Protein AF-A0A6B3CZJ4-F1 (afdb_monomer)

Radius of gyration: 13.15 Å; Cα contacts (8 Å, |Δi|>4): 61; chains: 1; bounding box: 27×19×33 Å

Structure (mmCIF, N/CA/C/O backbone):
data_AF-A0A6B3CZJ4-F1
#
_entry.id   AF-A0A6B3CZJ4-F1
#
loop_
_atom_site.group_PDB
_atom_site.id
_atom_site.type_symbol
_atom_site.label_atom_id
_atom_site.label_alt_id
_atom_site.label_comp_id
_atom_site.label_asym_id
_atom_site.label_entity_id
_atom_site.label_seq_id
_atom_site.pdbx_PDB_ins_code
_atom_site.Cartn_x
_atom_site.Cartn_y
_atom_site.Cartn_z
_atom_site.occupancy
_atom_site.B_iso_or_equiv
_atom_site.auth_seq_id
_atom_site.auth_comp_id
_atom_site.auth_asym_id
_atom_site.auth_atom_id
_atom_site.pdbx_PDB_model_num
ATOM 1 N N . MET A 1 1 ? -4.461 -5.449 8.220 1.00 84.19 1 MET A N 1
ATOM 2 C CA . MET A 1 1 ? -3.353 -4.475 8.511 1.00 84.19 1 MET A CA 1
ATOM 3 C C . MET A 1 1 ? -3.355 -3.934 9.959 1.00 84.19 1 MET A C 1
ATOM 5 O O . MET A 1 1 ? -4.345 -4.099 10.653 1.00 84.19 1 MET A O 1
ATOM 9 N N . LEU A 1 2 ? -2.300 -3.242 10.443 1.00 96.75 2 LEU A N 1
ATOM 10 C CA . LEU A 1 2 ? -2.248 -2.662 11.816 1.00 96.75 2 LEU A CA 1
ATOM 11 C C . LEU A 1 2 ? -3.471 -1.786 12.159 1.00 96.75 2 LEU A C 1
ATOM 13 O O . LEU A 1 2 ? -4.021 -1.900 13.253 1.00 96.75 2 LEU A O 1
ATOM 17 N N . PHE A 1 3 ? -3.915 -0.932 11.232 1.00 97.56 3 PHE A N 1
ATOM 18 C CA . PHE A 1 3 ? -5.091 -0.083 11.453 1.00 97.56 3 PHE A CA 1
ATOM 19 C C . PHE A 1 3 ? -6.396 -0.874 11.588 1.00 97.56 3 PHE A C 1
ATOM 21 O O . PHE A 1 3 ? -7.263 -0.472 12.352 1.00 97.56 3 PHE A O 1
ATOM 28 N N . GLU A 1 4 ? -6.522 -2.020 10.923 1.00 96.75 4 GLU A N 1
ATOM 29 C CA . GLU A 1 4 ? -7.681 -2.903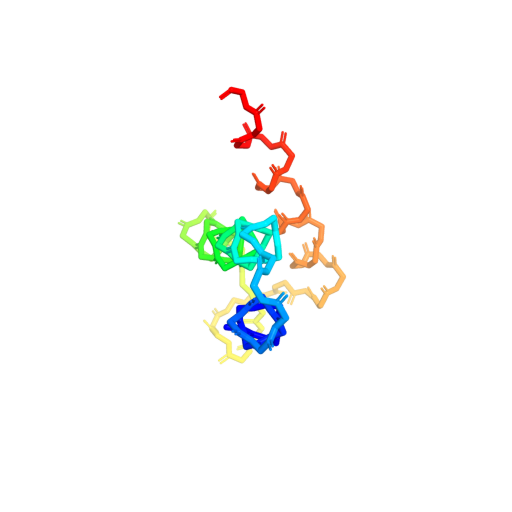 11.080 1.00 96.75 4 GLU A CA 1
ATOM 30 C C . GLU A 1 4 ? -7.749 -3.465 12.504 1.00 96.75 4 GLU A C 1
ATOM 32 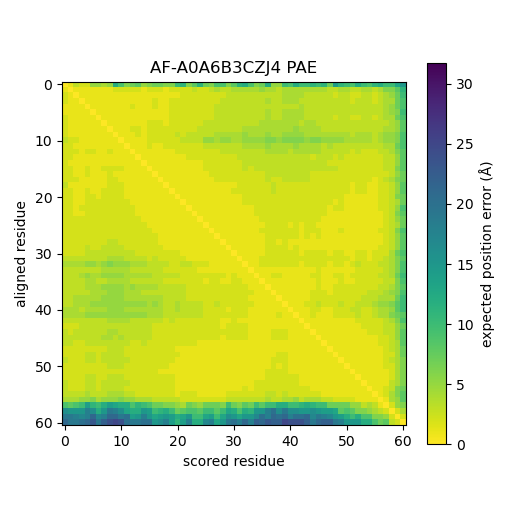O O . GLU A 1 4 ? -8.789 -3.385 13.156 1.00 96.75 4 GLU A O 1
ATOM 37 N N . TRP A 1 5 ? -6.615 -3.946 13.026 1.00 97.38 5 TRP A N 1
ATOM 38 C CA . TRP A 1 5 ? -6.527 -4.403 14.413 1.00 97.38 5 TRP A CA 1
ATOM 39 C C . TRP A 1 5 ? -6.832 -3.274 15.404 1.00 97.38 5 TRP A C 1
ATOM 41 O O . TRP A 1 5 ? -7.569 -3.479 16.369 1.00 97.38 5 TRP A O 1
ATOM 51 N N . LEU A 1 6 ? -6.297 -2.073 15.162 1.00 98.12 6 LEU A N 1
ATOM 52 C CA . LEU A 1 6 ? -6.522 -0.919 16.031 1.00 98.12 6 LEU A CA 1
ATOM 53 C C . LEU A 1 6 ? -7.996 -0.479 16.011 1.00 98.12 6 LEU A C 1
ATOM 55 O O . LEU A 1 6 ? -8.562 -0.202 17.068 1.00 98.12 6 LEU A O 1
ATOM 59 N N . GLY A 1 7 ? -8.630 -0.492 14.837 1.00 97.69 7 GLY A N 1
ATOM 60 C CA . GLY A 1 7 ? -10.059 -0.233 14.672 1.00 97.69 7 GLY A CA 1
ATOM 61 C C . GLY A 1 7 ? -10.919 -1.242 15.425 1.00 97.69 7 GLY A C 1
ATOM 62 O O . GLY A 1 7 ? -11.783 -0.842 16.199 1.0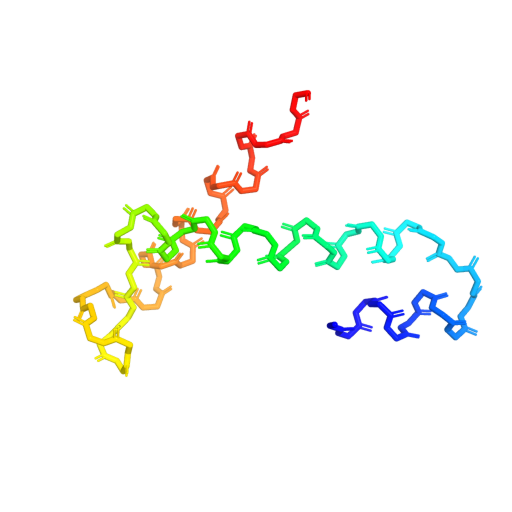0 97.69 7 GLY A O 1
ATOM 63 N N . ALA A 1 8 ? -10.625 -2.539 15.298 1.00 97.06 8 ALA A N 1
ATOM 64 C CA . ALA A 1 8 ? -11.327 -3.585 16.042 1.00 97.06 8 ALA A CA 1
ATOM 65 C C . ALA A 1 8 ? -11.149 -3.440 17.564 1.00 97.06 8 ALA A C 1
ATOM 67 O O . ALA A 1 8 ? -12.105 -3.595 18.320 1.00 97.06 8 ALA A O 1
ATOM 68 N N . LYS A 1 9 ? -9.937 -3.101 18.021 1.00 98.06 9 LYS A N 1
ATOM 69 C CA . LYS A 1 9 ? -9.629 -2.922 19.447 1.00 98.06 9 LYS A CA 1
ATOM 70 C C . LYS A 1 9 ? -10.359 -1.731 20.074 1.00 98.06 9 LYS A C 1
ATOM 72 O O . LYS A 1 9 ? -10.725 -1.803 21.245 1.00 98.06 9 LYS A O 1
ATOM 77 N N . HIS A 1 10 ? -10.523 -0.637 19.332 1.00 97.81 10 HIS A N 1
ATOM 78 C CA . HIS A 1 10 ? -11.078 0.617 19.851 1.00 97.81 10 HIS A CA 1
ATOM 79 C C . HIS A 1 10 ? -12.502 0.928 19.367 1.00 97.81 10 HIS A C 1
ATOM 81 O O . HIS A 1 10 ? -13.060 1.940 1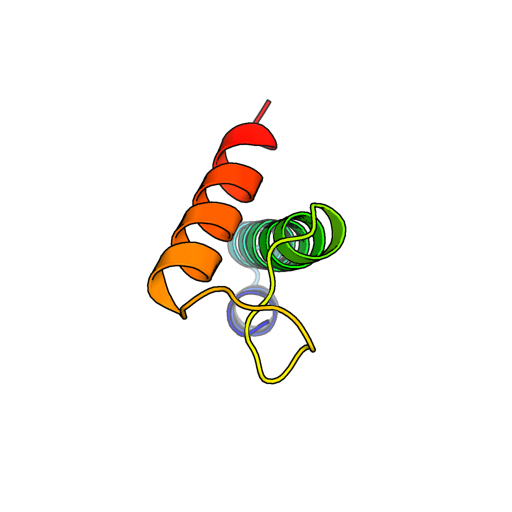9.778 1.00 97.81 10 HIS A O 1
ATOM 87 N N . GLY A 1 11 ? -13.099 0.070 18.534 1.00 97.12 11 GLY A N 1
ATOM 88 C CA . GLY A 1 11 ? -14.415 0.314 17.938 1.00 97.12 11 GLY A CA 1
ATOM 89 C C . GLY A 1 11 ? -14.421 1.474 16.937 1.00 97.12 11 GLY A C 1
ATOM 90 O O . GLY A 1 11 ? -15.430 2.158 16.809 1.00 97.12 11 GLY A O 1
ATOM 91 N N . ASP A 1 12 ? -13.296 1.725 16.258 1.00 98.06 12 ASP A N 1
ATOM 92 C CA . ASP A 1 12 ? -13.157 2.820 15.292 1.00 98.06 12 ASP A CA 1
ATOM 93 C C . ASP A 1 12 ? -13.166 2.293 13.848 1.00 98.06 12 ASP A C 1
ATOM 95 O O . ASP A 1 12 ? -12.155 1.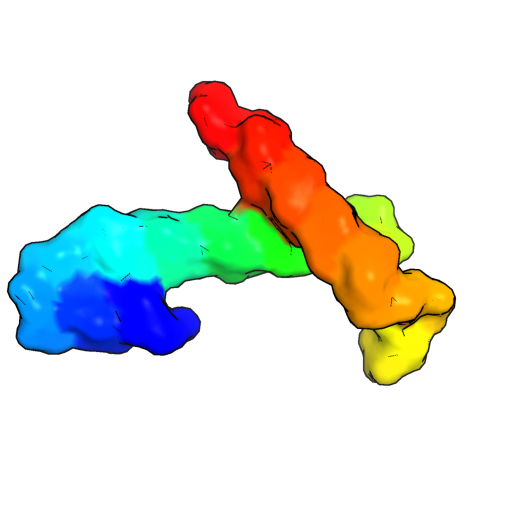833 13.305 1.00 98.06 12 ASP A O 1
ATOM 99 N N . GLU A 1 13 ? -14.330 2.387 13.204 1.00 96.75 13 GLU A N 1
ATOM 100 C CA . GLU A 1 13 ? -14.552 1.954 11.819 1.00 96.75 13 GLU A CA 1
ATOM 101 C C . GLU A 1 13 ? -13.746 2.762 10.789 1.00 96.75 13 GLU A C 1
ATOM 103 O O . GLU A 1 13 ? -13.462 2.270 9.689 1.00 96.75 13 GLU A O 1
ATOM 108 N N . ARG A 1 14 ? -13.318 3.987 11.128 1.00 97.50 14 ARG A N 1
ATOM 109 C CA . ARG A 1 14 ? -12.499 4.810 10.226 1.00 97.50 14 ARG A CA 1
ATOM 110 C C . ARG A 1 14 ? -11.131 4.173 10.023 1.00 97.50 14 ARG A C 1
ATOM 112 O O . ARG A 1 14 ? -10.625 4.167 8.905 1.00 97.50 14 ARG A O 1
ATOM 119 N N . LEU A 1 15 ? -10.563 3.567 11.066 1.00 97.94 15 LEU A N 1
ATOM 120 C CA . LEU A 1 15 ? -9.284 2.860 10.975 1.00 97.94 15 LEU A CA 1
ATOM 121 C C . LEU A 1 15 ? -9.388 1.597 10.112 1.00 97.94 15 LEU A C 1
ATOM 123 O O . LEU A 1 15 ? -8.510 1.346 9.286 1.00 97.94 15 LEU A O 1
ATOM 127 N N . ALA A 1 16 ? -10.483 0.843 10.234 1.00 95.50 16 ALA A N 1
ATOM 128 C CA . ALA A 1 16 ? -10.746 -0.303 9.362 1.00 95.50 16 ALA A CA 1
ATOM 129 C C . ALA A 1 16 ? -10.924 0.123 7.893 1.00 95.50 16 ALA A C 1
ATOM 131 O O . ALA A 1 16 ? -10.460 -0.560 6.980 1.00 95.50 16 ALA A O 1
ATOM 132 N N . THR A 1 17 ? -11.549 1.280 7.660 1.00 95.81 17 THR A N 1
ATOM 133 C CA . THR A 1 17 ? -11.698 1.863 6.319 1.00 95.81 17 THR A CA 1
ATOM 134 C C . THR A 1 17 ? -10.343 2.254 5.730 1.00 95.81 17 THR A C 1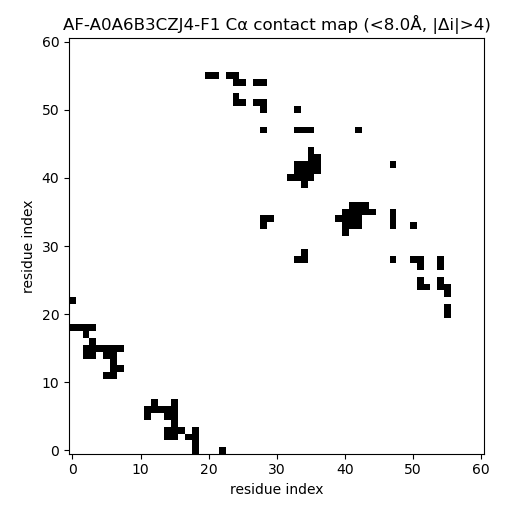
ATOM 136 O O . THR A 1 17 ? -10.019 1.857 4.613 1.00 95.81 17 THR A O 1
ATOM 139 N N . VAL A 1 18 ? -9.507 2.962 6.496 1.00 96.25 18 VAL A N 1
ATOM 140 C CA . VAL A 1 18 ? -8.153 3.353 6.067 1.00 96.25 18 VAL A CA 1
ATOM 141 C C . VAL A 1 18 ? -7.276 2.131 5.786 1.00 96.25 18 VAL A C 1
ATOM 143 O O . VAL A 1 18 ? -6.539 2.131 4.802 1.00 96.25 18 VAL A O 1
ATOM 146 N N . ALA A 1 19 ? -7.375 1.073 6.597 1.00 96.75 19 ALA A N 1
ATOM 147 C CA . ALA A 1 19 ? -6.657 -0.177 6.355 1.00 96.75 19 ALA A CA 1
ATOM 148 C C . ALA A 1 19 ? -6.959 -0.746 4.960 1.00 96.75 19 ALA A C 1
ATOM 150 O O . ALA A 1 19 ? -6.031 -1.024 4.205 1.00 96.75 19 ALA A O 1
ATOM 151 N N . LYS A 1 20 ? -8.245 -0.826 4.593 1.00 95.75 20 LYS A N 1
ATOM 152 C CA . LYS A 1 20 ? -8.685 -1.309 3.276 1.00 95.75 20 LYS A CA 1
ATOM 153 C C . LYS A 1 20 ? -8.213 -0.411 2.137 1.00 95.75 20 LYS A C 1
ATOM 155 O O . LYS A 1 20 ? -7.784 -0.918 1.109 1.00 95.75 20 LYS A O 1
ATOM 160 N N . VAL A 1 21 ? -8.249 0.912 2.318 1.00 96.56 21 VAL A N 1
ATOM 161 C CA . VAL A 1 21 ? -7.739 1.865 1.315 1.00 96.56 21 VAL A CA 1
ATOM 162 C C . VAL A 1 21 ? -6.251 1.627 1.040 1.00 96.56 21 VAL A C 1
ATOM 164 O O . VAL A 1 21 ? -5.840 1.600 -0.118 1.00 96.56 21 VAL A O 1
ATOM 167 N N . ILE A 1 22 ? -5.446 1.415 2.085 1.00 96.38 22 ILE A N 1
ATOM 168 C CA . ILE A 1 22 ? -4.011 1.139 1.939 1.00 96.38 22 ILE A CA 1
ATOM 169 C C . ILE A 1 22 ? -3.782 -0.224 1.273 1.00 96.38 22 ILE A C 1
ATOM 171 O O . ILE A 1 22 ? -2.982 -0.311 0.344 1.00 96.38 22 ILE A O 1
ATOM 175 N N . GLU A 1 23 ? -4.479 -1.274 1.717 1.00 96.69 23 GLU A N 1
ATOM 176 C CA . GLU A 1 23 ? -4.358 -2.625 1.147 1.00 96.69 23 GLU A CA 1
ATOM 177 C C . GLU A 1 23 ? -4.714 -2.640 -0.346 1.00 96.69 23 GLU A C 1
ATOM 179 O O . GLU A 1 23 ? -3.939 -3.157 -1.155 1.00 96.69 23 GLU A O 1
ATOM 184 N N . ASN A 1 24 ? -5.817 -1.991 -0.724 1.00 96.94 24 ASN A N 1
ATOM 185 C CA . ASN A 1 24 ? -6.222 -1.855 -2.121 1.00 96.94 24 ASN A CA 1
ATOM 186 C C . ASN A 1 24 ? -5.205 -1.041 -2.925 1.00 96.94 24 ASN A C 1
ATOM 188 O O . ASN A 1 24 ? -4.803 -1.474 -3.994 1.00 96.94 24 ASN A O 1
ATOM 192 N N . GLY A 1 25 ? -4.708 0.082 -2.397 1.00 97.19 25 GLY A N 1
ATOM 193 C CA . GLY A 1 25 ? -3.702 0.891 -3.091 1.00 97.19 25 GLY A CA 1
ATOM 194 C C . GLY A 1 25 ? -2.399 0.138 -3.384 1.00 97.19 25 GLY A C 1
ATOM 195 O O . GLY A 1 25 ? -1.788 0.337 -4.434 1.00 97.19 25 GLY A O 1
ATOM 196 N N . VAL A 1 26 ? -1.980 -0.755 -2.482 1.00 97.25 26 VAL A N 1
ATOM 197 C CA . VAL A 1 26 ? -0.834 -1.649 -2.712 1.00 97.25 26 VAL A CA 1
ATOM 198 C C . VAL A 1 26 ? -1.157 -2.688 -3.786 1.00 97.25 26 VAL A C 1
ATOM 200 O O . VAL A 1 26 ? -0.356 -2.878 -4.704 1.00 97.25 26 VAL A O 1
ATOM 203 N N . ALA A 1 27 ? -2.321 -3.337 -3.699 1.00 97.06 27 ALA A N 1
ATOM 204 C CA . ALA A 1 27 ? -2.757 -4.321 -4.687 1.00 97.06 27 ALA A CA 1
ATOM 205 C C . ALA A 1 27 ? -2.88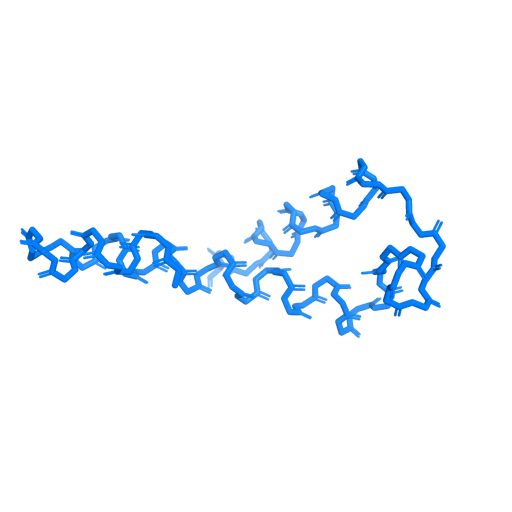4 -3.705 -6.092 1.00 97.06 27 ALA A C 1
ATOM 207 O O . ALA A 1 27 ? -2.388 -4.282 -7.058 1.00 97.06 27 ALA A O 1
ATOM 208 N N . ASP A 1 28 ? -3.457 -2.507 -6.194 1.00 97.62 28 ASP A N 1
ATOM 209 C CA . ASP A 1 28 ? -3.651 -1.768 -7.441 1.00 97.62 28 ASP A CA 1
ATOM 210 C C . ASP A 1 28 ? -2.321 -1.325 -8.062 1.00 97.62 28 ASP A C 1
ATOM 212 O O . ASP A 1 28 ? -2.157 -1.400 -9.279 1.00 97.62 28 ASP A O 1
ATOM 216 N N . ALA A 1 29 ? -1.337 -0.908 -7.255 1.00 97.56 29 ALA A N 1
ATOM 217 C CA . ALA A 1 29 ? -0.003 -0.577 -7.760 1.00 97.56 29 ALA A CA 1
ATOM 218 C C . ALA A 1 29 ? 0.675 -1.796 -8.412 1.00 97.56 29 ALA A C 1
ATOM 220 O O . ALA A 1 29 ? 1.241 -1.683 -9.505 1.00 97.56 29 ALA A O 1
ATOM 221 N N . ILE A 1 30 ? 0.559 -2.966 -7.773 1.00 97.88 30 ILE A N 1
ATOM 222 C CA . ILE A 1 30 ? 1.092 -4.232 -8.291 1.00 97.88 30 ILE A CA 1
ATOM 223 C C . ILE A 1 30 ? 0.323 -4.667 -9.545 1.00 97.88 30 ILE A C 1
ATOM 225 O O . ILE A 1 30 ? 0.943 -4.977 -10.561 1.00 97.88 30 ILE A O 1
ATOM 229 N N . ALA A 1 31 ? -1.012 -4.652 -9.509 1.00 96.75 31 ALA A N 1
ATOM 230 C CA . ALA A 1 31 ? -1.862 -5.010 -10.646 1.00 96.75 31 ALA A CA 1
ATOM 231 C C . ALA A 1 31 ? -1.661 -4.066 -11.846 1.00 96.75 31 ALA A C 1
ATOM 233 O O . ALA A 1 31 ? -1.734 -4.496 -12.996 1.00 96.75 31 ALA A O 1
ATOM 234 N N . GLY A 1 32 ? -1.336 -2.798 -11.581 1.00 95.44 32 GLY A N 1
ATOM 235 C CA . GLY A 1 32 ? -0.935 -1.799 -12.571 1.00 95.44 32 GLY A CA 1
ATOM 236 C C . GLY A 1 32 ? 0.490 -1.969 -13.113 1.00 95.44 32 GLY A C 1
ATOM 237 O O . GLY A 1 32 ? 0.938 -1.140 -13.904 1.00 95.44 32 GLY A O 1
ATOM 238 N N . GLY A 1 33 ? 1.214 -3.015 -12.702 1.00 96.94 33 GLY A N 1
ATOM 239 C CA . GLY A 1 33 ? 2.527 -3.382 -13.234 1.00 96.94 33 GLY A CA 1
ATOM 240 C C . GLY A 1 33 ? 3.720 -2.715 -12.548 1.00 96.94 33 GLY A C 1
ATOM 241 O O . GLY A 1 33 ? 4.843 -2.856 -13.028 1.00 96.94 33 GLY A O 1
ATOM 242 N N . THR A 1 34 ? 3.518 -1.997 -11.439 1.00 98.31 34 THR A N 1
ATOM 243 C CA . THR A 1 34 ? 4.628 -1.432 -10.659 1.00 98.31 34 THR A CA 1
ATOM 244 C C . THR A 1 34 ? 4.907 -2.317 -9.452 1.00 98.31 34 THR A C 1
ATOM 246 O O . THR A 1 34 ? 4.117 -2.358 -8.517 1.00 98.31 34 THR A O 1
ATOM 249 N N . SER A 1 35 ? 6.050 -3.000 -9.436 1.00 97.75 35 SER A N 1
ATOM 250 C CA . SER A 1 35 ? 6.491 -3.811 -8.296 1.00 97.75 35 SER A CA 1
ATOM 251 C C . SER A 1 35 ? 8.007 -3.733 -8.101 1.00 97.75 35 SER A C 1
ATOM 253 O O . SER A 1 35 ? 8.764 -3.364 -9.009 1.00 97.75 35 SER A O 1
ATOM 255 N N . THR A 1 36 ? 8.458 -4.038 -6.887 1.00 98.06 36 THR A N 1
ATOM 256 C CA . THR A 1 36 ? 9.878 -4.089 -6.523 1.00 98.06 36 THR A CA 1
ATOM 257 C C . THR A 1 36 ? 10.539 -5.385 -7.006 1.00 98.06 36 THR A C 1
ATOM 259 O O . THR A 1 36 ? 9.871 -6.333 -7.424 1.00 98.06 36 THR A O 1
ATOM 262 N N . ARG A 1 37 ? 11.878 -5.436 -6.973 1.00 97.81 37 ARG A N 1
ATOM 263 C CA . ARG A 1 37 ? 12.663 -6.562 -7.522 1.00 97.81 37 ARG A CA 1
ATOM 264 C C . ARG A 1 37 ? 12.3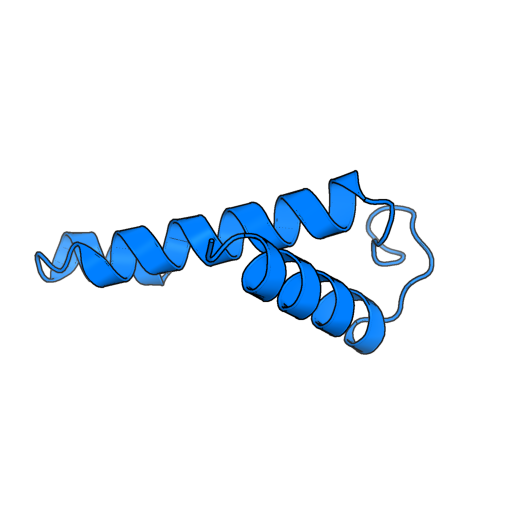83 -7.911 -6.869 1.00 97.81 37 ARG A C 1
ATOM 266 O O . ARG A 1 37 ? 12.415 -8.928 -7.550 1.00 97.81 37 ARG A O 1
ATOM 273 N N . ASP A 1 38 ? 12.102 -7.926 -5.575 1.00 97.31 38 ASP A N 1
ATOM 274 C CA . ASP A 1 38 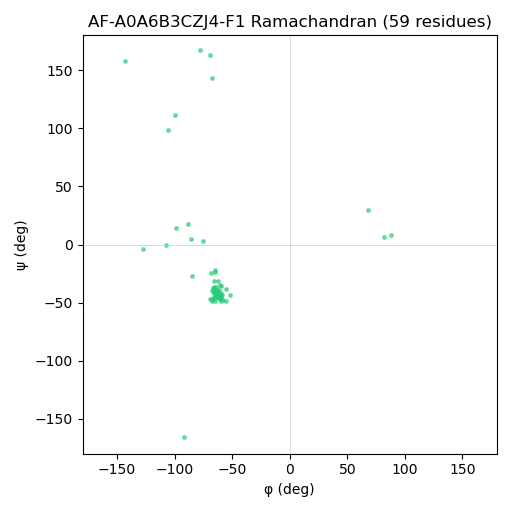? 11.730 -9.129 -4.824 1.00 97.31 38 ASP A CA 1
ATOM 275 C C . ASP A 1 38 ? 10.390 -9.730 -5.282 1.00 97.31 38 ASP A C 1
ATOM 277 O O . ASP A 1 38 ? 10.187 -10.935 -5.169 1.00 97.31 38 ASP A O 1
ATOM 281 N N . LEU A 1 39 ? 9.524 -8.914 -5.887 1.00 96.25 39 LEU A N 1
ATOM 282 C CA . LEU A 1 39 ? 8.258 -9.322 -6.499 1.00 96.25 39 LEU A CA 1
ATOM 283 C C . LEU A 1 39 ? 8.369 -9.494 -8.027 1.00 96.25 39 LEU A C 1
ATOM 285 O O . LEU A 1 39 ? 7.354 -9.552 -8.720 1.00 96.25 39 LEU A O 1
ATOM 289 N N . GLY A 1 40 ? 9.591 -9.547 -8.569 1.00 96.00 40 GLY A N 1
ATOM 290 C CA . GLY A 1 40 ? 9.850 -9.726 -10.002 1.00 96.00 40 GLY A CA 1
ATOM 291 C C . GLY A 1 40 ? 9.751 -8.454 -10.850 1.00 96.00 40 GLY A C 1
ATOM 292 O O . GLY A 1 40 ? 9.838 -8.539 -12.073 1.00 96.00 40 GLY A O 1
ATOM 293 N N . GLY A 1 41 ? 9.583 -7.282 -10.234 1.00 97.44 41 GLY A N 1
ATOM 294 C CA . GLY A 1 41 ? 9.595 -5.996 -10.927 1.00 97.44 41 GLY A CA 1
ATOM 295 C C . GLY A 1 41 ? 10.975 -5.342 -10.969 1.00 97.44 41 GLY A C 1
ATOM 296 O O . GLY A 1 41 ? 12.008 -5.953 -10.693 1.00 97.44 41 GLY A O 1
ATOM 297 N N . SER A 1 42 ? 11.006 -4.057 -11.309 1.00 98.12 42 SER A N 1
ATOM 298 C CA . SER A 1 42 ? 12.245 -3.271 -11.382 1.00 98.12 42 SER A CA 1
ATOM 299 C C . SER A 1 42 ? 12.202 -1.972 -10.585 1.00 98.12 42 SER A C 1
ATOM 301 O O . SER A 1 42 ? 13.223 -1.285 -10.522 1.00 98.12 42 SER A O 1
ATOM 303 N N . ALA A 1 43 ? 11.059 -1.636 -9.979 1.00 98.50 43 ALA A N 1
ATOM 304 C CA . ALA A 1 43 ? 10.896 -0.391 -9.245 1.00 98.50 43 ALA A CA 1
ATOM 305 C C . ALA A 1 43 ? 11.760 -0.381 -7.976 1.00 98.50 43 ALA A C 1
ATOM 307 O O . ALA A 1 43 ? 11.924 -1.389 -7.280 1.00 98.50 43 ALA A O 1
ATOM 308 N N . SER A 1 44 ? 12.301 0.787 -7.655 1.00 98.50 44 SER A N 1
ATOM 309 C CA . SER A 1 44 ? 12.821 1.086 -6.326 1.00 98.50 44 SER A CA 1
ATOM 310 C C . SER A 1 44 ? 11.684 1.194 -5.307 1.00 98.50 44 SER A C 1
ATOM 312 O O . SER A 1 44 ? 10.520 1.401 -5.654 1.00 98.50 44 SER A O 1
ATOM 314 N N . THR A 1 45 ? 12.025 1.122 -4.020 1.00 98.06 45 THR A N 1
ATOM 315 C CA . THR A 1 45 ? 11.067 1.350 -2.929 1.00 98.06 45 THR A CA 1
ATOM 316 C C . THR A 1 45 ? 10.382 2.715 -3.047 1.00 98.06 45 THR A C 1
ATOM 318 O O . THR A 1 45 ? 9.181 2.821 -2.808 1.00 98.06 45 THR A O 1
ATOM 321 N N . THR A 1 46 ? 11.118 3.752 -3.461 1.00 98.50 46 THR A N 1
ATOM 322 C CA . THR A 1 46 ? 10.578 5.107 -3.650 1.00 98.50 46 THR A CA 1
ATOM 323 C C . THR A 1 46 ? 9.571 5.160 -4.797 1.00 98.50 46 THR A C 1
ATOM 325 O O . THR A 1 46 ? 8.487 5.715 -4.632 1.00 98.50 46 THR A O 1
ATOM 328 N N . GLU A 1 47 ? 9.889 4.555 -5.943 1.00 98.56 47 GLU A N 1
ATOM 329 C CA . GLU A 1 47 ? 8.984 4.510 -7.101 1.00 98.56 47 GLU A CA 1
ATOM 330 C C . GLU A 1 47 ? 7.723 3.697 -6.799 1.00 98.56 47 GLU A C 1
ATOM 332 O O . GLU A 1 47 ? 6.617 4.140 -7.104 1.00 98.56 47 GLU A O 1
ATOM 337 N N . PHE A 1 48 ? 7.872 2.548 -6.134 1.00 98.50 48 PHE A N 1
ATOM 338 C CA . PHE A 1 48 ? 6.731 1.745 -5.706 1.00 98.50 48 PHE A CA 1
ATOM 339 C C . PHE A 1 48 ? 5.838 2.518 -4.726 1.00 98.50 48 PHE A C 1
ATOM 341 O O . PHE A 1 48 ? 4.624 2.570 -4.906 1.00 98.50 48 PHE A O 1
ATOM 348 N N . THR A 1 49 ? 6.430 3.217 -3.751 1.00 98.12 49 THR A N 1
ATOM 349 C CA . THR A 1 49 ? 5.684 4.080 -2.817 1.00 98.12 49 THR A CA 1
ATOM 350 C C . THR A 1 49 ? 4.899 5.168 -3.555 1.00 98.12 49 THR A C 1
ATOM 352 O O . THR A 1 49 ? 3.730 5.398 -3.248 1.00 98.12 49 THR A O 1
ATOM 355 N N . ALA A 1 50 ? 5.497 5.814 -4.562 1.00 98.38 50 ALA A N 1
ATOM 356 C CA . ALA A 1 50 ? 4.809 6.820 -5.369 1.00 98.38 50 ALA A CA 1
ATOM 357 C C . ALA A 1 50 ? 3.617 6.229 -6.146 1.00 98.38 50 ALA A C 1
ATOM 359 O O . ALA A 1 50 ? 2.559 6.858 -6.218 1.00 98.38 50 ALA A O 1
ATOM 360 N N . ALA A 1 51 ? 3.756 5.012 -6.683 1.00 98.12 51 ALA A N 1
ATOM 361 C CA . ALA A 1 51 ? 2.665 4.311 -7.356 1.00 98.12 51 ALA A CA 1
ATOM 362 C C . ALA A 1 51 ? 1.506 3.985 -6.398 1.00 98.12 51 ALA A C 1
ATOM 364 O O . ALA A 1 51 ? 0.352 4.232 -6.745 1.00 98.12 51 ALA A O 1
ATOM 365 N N . VAL A 1 52 ? 1.803 3.529 -5.176 1.00 98.12 52 VAL A N 1
ATOM 366 C CA . VAL A 1 52 ? 0.789 3.281 -4.135 1.00 98.12 52 VAL A CA 1
ATOM 367 C C . VAL A 1 52 ? 0.050 4.570 -3.759 1.00 98.12 52 VAL A C 1
ATOM 369 O O . VAL A 1 52 ? -1.179 4.588 -3.730 1.00 98.12 52 VAL A O 1
ATOM 372 N N . ILE A 1 53 ? 0.766 5.680 -3.536 1.00 98.00 53 ILE A N 1
ATOM 373 C CA . ILE A 1 53 ? 0.149 6.986 -3.230 1.00 98.00 53 ILE A CA 1
ATOM 374 C C . ILE A 1 53 ? -0.775 7.435 -4.370 1.00 98.00 53 ILE A C 1
ATOM 376 O O . ILE A 1 53 ? -1.880 7.928 -4.120 1.00 98.00 53 ILE A O 1
ATOM 380 N N . LYS A 1 54 ? -0.350 7.240 -5.624 1.00 97.56 54 LYS A N 1
ATOM 381 C CA . LYS A 1 54 ? -1.156 7.561 -6.806 1.00 97.56 54 LYS A CA 1
ATOM 382 C C . LYS A 1 54 ? -2.428 6.711 -6.869 1.00 97.56 54 LYS A C 1
ATOM 384 O O . LYS A 1 54 ? -3.497 7.266 -7.122 1.00 97.56 54 LYS A O 1
ATOM 389 N N . ALA A 1 55 ? -2.324 5.403 -6.628 1.00 96.81 55 ALA A N 1
ATOM 390 C CA . ALA A 1 55 ? -3.469 4.494 -6.616 1.00 96.81 55 ALA A CA 1
ATOM 391 C C . ALA A 1 55 ? -4.496 4.912 -5.552 1.00 96.81 55 ALA A C 1
ATOM 393 O O . ALA A 1 55 ? -5.664 5.122 -5.875 1.00 96.81 55 ALA A O 1
ATOM 394 N N . ILE A 1 56 ? -4.034 5.173 -4.322 1.00 96.62 56 ILE A N 1
ATOM 395 C CA . ILE A 1 56 ? -4.884 5.653 -3.222 1.00 96.62 56 ILE A CA 1
ATOM 396 C C . ILE A 1 56 ? -5.589 6.959 -3.599 1.00 96.62 56 ILE A C 1
ATOM 398 O O . ILE A 1 56 ? -6.794 7.073 -3.419 1.00 96.62 56 ILE A O 1
ATOM 402 N N . SER A 1 57 ? -4.860 7.932 -4.150 1.00 94.12 57 SER A N 1
ATOM 403 C CA . SER A 1 57 ? -5.416 9.255 -4.481 1.00 94.12 57 SER A CA 1
ATOM 404 C C . SER A 1 57 ? -6.435 9.221 -5.626 1.00 94.12 57 SER A C 1
ATOM 406 O O . SER A 1 57 ? -7.281 10.102 -5.715 1.00 94.12 57 SER A O 1
ATOM 408 N N . THR A 1 58 ? -6.362 8.219 -6.507 1.00 81.75 58 THR A N 1
ATOM 409 C CA . THR A 1 58 ? -7.268 8.087 -7.662 1.00 81.75 58 THR A CA 1
ATOM 410 C C . THR A 1 58 ? -8.580 7.383 -7.288 1.00 81.75 58 THR A C 1
ATOM 412 O O . THR A 1 58 ? -9.608 7.638 -7.907 1.00 81.75 58 THR A O 1
ATOM 415 N N . GLY A 1 59 ? -8.563 6.521 -6.264 1.00 67.00 59 GLY A N 1
ATOM 416 C CA . GLY A 1 59 ? -9.729 5.771 -5.782 1.00 67.00 59 GLY A CA 1
ATOM 417 C C . GLY A 1 59 ? -10.623 6.502 -4.771 1.00 67.00 59 GLY A C 1
ATOM 418 O O . GLY A 1 59 ? -11.548 5.887 -4.253 1.00 67.00 59 GLY A O 1
ATOM 419 N N . GLN A 1 60 ? -10.363 7.780 -4.458 1.00 58.38 60 GLN A N 1
ATOM 420 C CA . GLN A 1 60 ? -11.154 8.575 -3.496 1.00 58.38 60 GLN A CA 1
ATOM 421 C C . GLN A 1 60 ? -12.363 9.315 -4.108 1.00 58.38 60 GLN A C 1
ATOM 423 O O . GLN A 1 60 ? -12.877 10.241 -3.481 1.00 58.38 60 GLN A O 1
ATOM 428 N N . ASN A 1 61 ? -12.812 8.929 -5.307 1.00 39.75 61 ASN A N 1
ATOM 429 C CA . ASN A 1 61 ? -13.991 9.517 -5.960 1.00 39.75 61 ASN A CA 1
ATOM 430 C C . ASN A 1 61 ? -15.306 8.899 -5.479 1.00 39.75 61 ASN A C 1
ATOM 432 O O . ASN A 1 61 ? -15.397 7.651 -5.472 1.00 39.75 61 ASN A O 1
#

Solvent-accessible surface area (backbone atoms only — not comparable to full-atom values): 3299 Å² total; per-residue (Å²): 102,74,40,31,55,49,11,68,76,71,74,36,66,65,35,37,50,50,29,50,47,53,54,48,11,50,52,48,20,45,75,71,71,46,30,36,56,94,75,75,36,79,39,49,73,66,56,36,50,51,40,23,53,49,38,41,68,66,68,73,119

Secondary structure (DSSP, 8-state):
-HHHHHHHHHT-HHHHHHHHHHHHHHHHHHHTT--BGGGT--B-HHHHHHHHHHHHHHS--

Sequence (61 aa):
MLFEWLGAKHGDERLATVAKVIENGVADAIAGGTSTRDLGGSASTTEFTAAVIKAISTGQN

Nearest PDB structures (foldseek):
  1x0l-assembly1_B-2  TM=8.020E-01  e=7.165E-01  Thermus thermophilus

Mean predicted aligned error: 3.01 Å

Foldseek 3Di:
DVLCVVCVVVVNVVSVVVVVLLVVLLVVLVVVPDDPVVVVHPDDPVRSVVSSVVSSVVPPD

pLDDT: mean 94.75, std 9.76, range [39.75, 98.56]